Protein AF-A0A3D5RVU5-F1 (afdb_monomer_lite)

Structure (mmCIF, N/CA/C/O backbone):
data_AF-A0A3D5RVU5-F1
#
_entry.id   AF-A0A3D5RVU5-F1
#
loop_
_atom_site.group_PDB
_atom_site.id
_atom_site.type_symbol
_atom_site.label_atom_id
_atom_site.label_alt_id
_atom_site.label_comp_id
_atom_site.label_asym_id
_atom_site.label_entity_id
_atom_site.label_seq_id
_atom_site.pdbx_PDB_ins_code
_atom_site.Cartn_x
_atom_site.Cartn_y
_atom_site.Cartn_z
_atom_site.occupancy
_atom_site.B_iso_or_equiv
_atom_site.auth_seq_id
_atom_site.auth_comp_id
_atom_site.auth_asym_id
_atom_site.auth_atom_id
_atom_site.pdbx_PDB_model_num
ATOM 1 N N . HIS A 1 1 ? 9.394 -17.870 -2.258 1.00 64.81 1 HIS A N 1
ATOM 2 C CA . HIS A 1 1 ? 9.267 -16.399 -2.248 1.00 64.81 1 HIS A CA 1
ATOM 3 C C . HIS A 1 1 ? 9.528 -15.903 -0.825 1.00 64.81 1 HIS A C 1
ATOM 5 O O . HIS A 1 1 ? 8.974 -16.478 0.097 1.00 64.81 1 HIS A O 1
ATOM 11 N N . TYR A 1 2 ? 10.419 -14.922 -0.626 1.00 89.56 2 TYR A N 1
ATOM 12 C CA . TYR A 1 2 ? 10.936 -14.534 0.706 1.00 89.56 2 TYR A CA 1
ATOM 13 C C . TYR A 1 2 ? 9.880 -13.912 1.641 1.00 89.56 2 TYR A C 1
ATOM 15 O O . TYR A 1 2 ? 9.884 -14.164 2.841 1.00 89.56 2 TYR A O 1
ATOM 23 N N . ILE A 1 3 ? 8.949 -13.125 1.092 1.00 92.56 3 ILE A N 1
ATOM 24 C CA . ILE A 1 3 ? 7.873 -12.501 1.880 1.00 92.56 3 ILE A CA 1
ATOM 25 C C . ILE A 1 3 ? 6.902 -13.561 2.419 1.00 92.56 3 ILE A C 1
ATOM 27 O O . ILE A 1 3 ? 6.485 -13.482 3.569 1.00 92.56 3 ILE A O 1
ATOM 31 N N . ASP A 1 4 ? 6.603 -14.594 1.631 1.00 93.94 4 ASP A N 1
ATOM 32 C CA . ASP A 1 4 ? 5.652 -15.640 2.029 1.00 93.94 4 ASP A CA 1
ATOM 33 C C . ASP A 1 4 ? 6.180 -16.524 3.169 1.00 93.94 4 ASP A C 1
ATOM 35 O O . ASP A 1 4 ? 5.391 -17.109 3.907 1.00 93.94 4 ASP A O 1
ATOM 39 N N . SER A 1 5 ? 7.506 -16.587 3.353 1.00 96.31 5 SER A N 1
ATOM 40 C CA . SER A 1 5 ? 8.141 -17.290 4.475 1.00 96.31 5 SER A CA 1
ATOM 41 C C . SER A 1 5 ? 8.164 -16.499 5.788 1.00 96.31 5 SER A C 1
ATOM 43 O O . SER A 1 5 ? 8.649 -17.016 6.789 1.00 96.31 5 SER A O 1
ATOM 45 N N . ILE A 1 6 ? 7.667 -15.257 5.815 1.00 96.94 6 ILE A N 1
ATOM 46 C CA . ILE A 1 6 ? 7.555 -14.484 7.058 1.00 96.94 6 ILE A CA 1
ATOM 47 C C . ILE A 1 6 ? 6.464 -15.116 7.940 1.00 96.94 6 ILE A C 1
ATOM 49 O O . ILE A 1 6 ? 5.295 -15.208 7.548 1.00 96.94 6 ILE A O 1
ATOM 53 N N . GLU A 1 7 ? 6.857 -15.540 9.144 1.00 97.12 7 GLU A N 1
ATOM 54 C CA . GLU A 1 7 ? 5.970 -16.212 10.103 1.00 97.12 7 GLU A CA 1
ATOM 55 C C . GLU A 1 7 ? 4.890 -15.270 10.648 1.00 97.12 7 GLU A C 1
ATOM 57 O O . GLU A 1 7 ? 3.710 -15.616 10.670 1.00 97.12 7 GLU A O 1
ATOM 62 N N . ASN A 1 8 ? 5.282 -14.057 11.050 1.00 97.88 8 ASN A N 1
ATOM 63 C CA . ASN A 1 8 ? 4.350 -13.069 11.580 1.00 97.88 8 ASN A CA 1
ATOM 64 C C . ASN A 1 8 ? 3.461 -12.507 10.456 1.00 97.88 8 ASN A C 1
ATOM 66 O O . ASN A 1 8 ? 3.957 -11.900 9.503 1.00 97.88 8 ASN A O 1
ATOM 70 N N . ASN A 1 9 ? 2.145 -12.697 10.585 1.00 96.75 9 ASN A N 1
ATOM 71 C CA . ASN A 1 9 ? 1.197 -12.329 9.541 1.00 96.75 9 ASN A CA 1
ATOM 72 C C . ASN A 1 9 ? 1.095 -10.812 9.326 1.00 96.75 9 ASN A C 1
ATOM 74 O O . ASN A 1 9 ? 1.103 -10.378 8.181 1.00 96.75 9 ASN A O 1
ATOM 78 N N . ASP A 1 10 ? 1.111 -10.010 10.391 1.00 95.19 10 ASP A N 1
ATOM 79 C CA . ASP A 1 10 ? 1.035 -8.545 10.288 1.00 95.19 10 ASP A CA 1
ATOM 80 C C . ASP A 1 10 ? 2.255 -7.974 9.555 1.00 95.19 10 ASP A C 1
ATOM 82 O O . ASP A 1 10 ? 2.146 -7.105 8.687 1.00 95.19 10 ASP A O 1
ATOM 86 N N . ILE A 1 11 ? 3.444 -8.501 9.865 1.00 96.31 11 ILE A N 1
ATOM 87 C CA . ILE A 1 11 ? 4.684 -8.122 9.182 1.00 96.31 11 ILE A CA 1
ATOM 88 C C . ILE A 1 11 ? 4.606 -8.541 7.712 1.00 96.31 11 ILE A C 1
ATOM 90 O O . ILE A 1 11 ? 4.895 -7.739 6.824 1.00 96.31 11 ILE A O 1
ATOM 94 N N . LYS A 1 12 ? 4.192 -9.777 7.433 1.00 97.31 12 LYS A N 1
ATOM 95 C CA . LYS A 1 12 ? 4.043 -10.291 6.068 1.00 97.31 12 LYS A CA 1
ATOM 96 C C . LYS A 1 12 ? 3.086 -9.441 5.237 1.00 97.31 12 LYS A C 1
ATOM 98 O O . LYS A 1 12 ? 3.465 -9.010 4.149 1.00 97.31 12 LYS A O 1
ATOM 103 N N . GLU A 1 13 ? 1.900 -9.143 5.756 1.00 95.50 13 GLU A N 1
ATOM 104 C CA . GLU A 1 13 ? 0.901 -8.300 5.094 1.00 95.50 13 GLU A CA 1
ATOM 105 C C . GLU A 1 13 ? 1.434 -6.884 4.855 1.00 95.50 13 GLU A C 1
ATOM 107 O O . GLU A 1 13 ? 1.287 -6.341 3.758 1.00 95.50 13 GLU A O 1
ATOM 112 N N . PHE A 1 14 ? 2.155 -6.306 5.820 1.00 96.75 14 PHE A N 1
ATOM 113 C CA . PHE A 1 14 ? 2.813 -5.012 5.637 1.00 96.75 14 PHE A CA 1
ATOM 114 C C . PHE A 1 14 ? 3.795 -5.024 4.449 1.00 96.75 14 PHE A C 1
ATOM 116 O O . PHE A 1 14 ? 3.771 -4.120 3.602 1.00 96.75 14 PHE A O 1
ATOM 123 N N . PHE A 1 15 ? 4.627 -6.064 4.333 1.00 97.12 15 PHE A N 1
ATOM 124 C CA . PHE A 1 15 ? 5.537 -6.233 3.195 1.00 97.12 15 PHE A CA 1
ATOM 125 C C . PHE A 1 15 ? 4.788 -6.505 1.880 1.00 97.12 15 PHE A C 1
ATOM 127 O O . PHE A 1 15 ? 5.190 -5.979 0.839 1.00 97.12 15 PHE A O 1
ATOM 134 N N . GLN A 1 16 ? 3.687 -7.259 1.903 1.00 96.75 16 GLN A N 1
ATOM 135 C CA . GLN A 1 16 ? 2.842 -7.509 0.728 1.00 96.75 16 GLN A CA 1
ATOM 136 C C . GLN A 1 16 ? 2.176 -6.227 0.212 1.00 96.75 16 GLN A C 1
ATOM 138 O O . GLN A 1 16 ? 2.129 -6.005 -1.002 1.00 96.75 16 GLN A O 1
ATOM 143 N N . VAL A 1 17 ? 1.723 -5.338 1.101 1.00 95.75 17 VAL A N 1
ATOM 144 C CA . VAL A 1 17 ? 1.174 -4.022 0.731 1.00 95.75 17 VAL A CA 1
ATOM 145 C C . VAL A 1 17 ? 2.241 -3.160 0.058 1.00 95.75 17 VAL A C 1
ATOM 147 O O . VAL A 1 17 ? 1.991 -2.566 -0.995 1.00 95.75 17 VAL A O 1
ATOM 150 N N . ALA A 1 18 ? 3.447 -3.105 0.629 1.00 97.06 18 ALA A N 1
ATOM 151 C CA . ALA A 1 18 ? 4.559 -2.378 0.022 1.00 97.06 18 ALA A CA 1
ATOM 152 C C . ALA A 1 18 ? 4.935 -2.962 -1.350 1.00 97.06 18 ALA A C 1
ATOM 154 O O . ALA A 1 18 ? 5.122 -2.209 -2.308 1.00 97.06 18 ALA A O 1
ATOM 155 N N . LEU A 1 19 ? 4.971 -4.292 -1.476 1.00 96.44 19 LEU A N 1
ATOM 156 C CA . LEU A 1 19 ? 5.289 -4.972 -2.731 1.00 96.44 19 LEU A CA 1
ATOM 157 C C . LEU A 1 19 ? 4.230 -4.693 -3.800 1.00 96.44 19 LEU A C 1
ATOM 159 O O . LEU A 1 19 ? 4.578 -4.373 -4.935 1.00 96.44 19 LEU A O 1
ATOM 163 N N . SER A 1 20 ? 2.950 -4.755 -3.439 1.00 95.94 20 SER A N 1
ATOM 164 C CA . SER A 1 20 ? 1.833 -4.481 -4.351 1.00 95.94 20 SER A CA 1
ATOM 165 C C . SER A 1 20 ? 1.917 -3.069 -4.932 1.00 95.94 20 SER A C 1
ATOM 167 O O . SER A 1 20 ? 1.747 -2.871 -6.138 1.00 95.94 20 SER A O 1
ATOM 169 N N . GLN A 1 21 ? 2.268 -2.081 -4.104 1.00 95.19 21 GLN A N 1
ATOM 170 C CA . GLN A 1 21 ? 2.518 -0.725 -4.587 1.00 95.19 21 GLN A CA 1
ATOM 171 C C . GLN A 1 21 ? 3.755 -0.652 -5.493 1.00 95.19 21 GLN A C 1
ATOM 173 O O . GLN A 1 21 ? 3.699 -0.001 -6.536 1.00 95.19 21 GLN A O 1
ATOM 178 N N . THR A 1 22 ? 4.852 -1.328 -5.156 1.00 96.94 22 THR A N 1
ATOM 179 C CA . THR A 1 22 ? 6.040 -1.371 -6.022 1.00 96.94 22 THR A CA 1
ATOM 180 C C . THR A 1 22 ? 5.731 -1.979 -7.385 1.00 96.94 22 THR A C 1
ATOM 182 O O . THR A 1 22 ? 6.149 -1.418 -8.398 1.00 96.94 22 THR A O 1
ATOM 185 N N . ILE A 1 23 ? 4.957 -3.067 -7.438 1.00 95.50 23 ILE A N 1
ATOM 186 C CA . ILE A 1 23 ? 4.493 -3.672 -8.693 1.00 95.50 23 ILE A CA 1
ATOM 187 C C . ILE A 1 23 ? 3.685 -2.646 -9.491 1.00 95.50 23 ILE A C 1
ATOM 189 O O . ILE A 1 23 ? 3.979 -2.415 -10.663 1.00 95.50 23 ILE A O 1
ATOM 193 N N . ARG A 1 24 ? 2.729 -1.952 -8.859 1.00 93.06 24 ARG A N 1
ATOM 194 C CA . ARG A 1 24 ? 1.952 -0.882 -9.509 1.00 93.06 24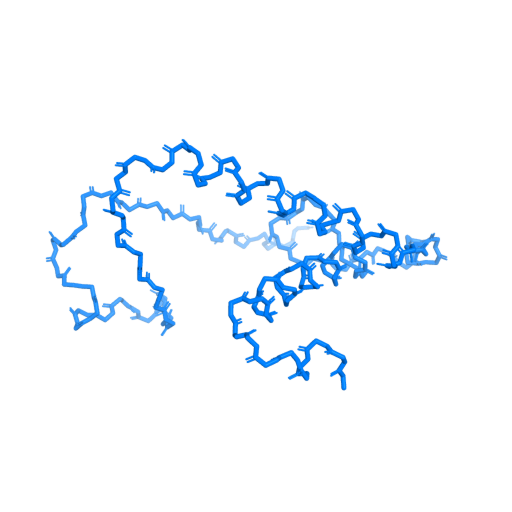 ARG A CA 1
ATOM 195 C C . ARG A 1 24 ? 2.849 0.220 -10.075 1.00 93.06 24 ARG A C 1
ATOM 197 O O . ARG A 1 24 ? 2.617 0.666 -11.201 1.00 93.06 24 ARG A O 1
ATOM 204 N N . GLU A 1 25 ? 3.854 0.660 -9.326 1.00 93.75 25 GLU A N 1
ATOM 205 C CA . GLU A 1 25 ? 4.771 1.736 -9.720 1.00 93.75 25 GLU A CA 1
ATOM 206 C C . GLU A 1 25 ? 5.778 1.332 -10.804 1.00 93.75 25 GLU A C 1
ATOM 208 O O . GLU A 1 25 ? 6.223 2.205 -11.560 1.00 93.75 25 GLU A O 1
ATOM 213 N N . CYS A 1 26 ? 6.125 0.045 -10.878 1.00 95.69 26 CYS A N 1
ATOM 214 C CA . CYS A 1 26 ? 7.070 -0.525 -11.841 1.00 95.69 26 CYS A CA 1
ATOM 215 C C . CYS A 1 26 ? 6.386 -1.213 -13.033 1.00 95.69 26 CYS A C 1
ATOM 217 O O . CYS A 1 26 ? 7.069 -1.679 -13.940 1.00 95.69 26 CYS A O 1
ATOM 219 N N . SER A 1 27 ? 5.055 -1.280 -13.048 1.00 94.69 27 SER A N 1
ATOM 220 C CA . SER A 1 27 ? 4.281 -1.809 -14.174 1.00 94.69 27 SER A CA 1
ATOM 221 C C . SER A 1 27 ? 4.269 -0.851 -15.371 1.00 94.69 27 SER A C 1
ATOM 223 O O . SER A 1 27 ? 4.410 0.364 -15.219 1.00 94.69 27 SER A O 1
ATOM 225 N N . TRP A 1 28 ? 4.014 -1.382 -16.568 1.00 94.62 28 TRP A N 1
ATOM 226 C CA . TRP A 1 28 ? 3.829 -0.612 -17.809 1.00 94.62 28 TRP A CA 1
ATOM 227 C C . TRP A 1 28 ? 2.472 0.083 -17.901 1.00 94.62 28 TRP A C 1
ATOM 229 O O . TRP A 1 28 ? 1.905 0.234 -18.979 1.00 94.62 28 TRP A O 1
ATOM 239 N N . THR A 1 29 ? 1.944 0.534 -16.771 1.00 92.81 29 THR A N 1
ATOM 240 C CA . THR A 1 29 ? 0.681 1.260 -16.721 1.00 92.81 29 THR A CA 1
ATOM 241 C C . THR A 1 29 ? 0.936 2.749 -16.555 1.00 92.81 29 THR A C 1
ATOM 243 O O . THR A 1 29 ? 1.869 3.183 -15.871 1.00 92.81 29 THR A O 1
ATOM 246 N N . ARG A 1 30 ? 0.094 3.572 -17.173 1.00 89.75 30 ARG A N 1
ATOM 247 C CA . ARG A 1 30 ? 0.114 5.020 -16.985 1.00 89.75 30 ARG A CA 1
ATOM 248 C C . ARG A 1 30 ? -0.062 5.342 -15.498 1.00 89.75 30 ARG A C 1
ATOM 250 O O . ARG A 1 30 ? -0.806 4.690 -14.756 1.00 89.75 30 ARG A O 1
ATOM 257 N N . LYS A 1 31 ? 0.706 6.329 -15.042 1.00 84.81 31 LYS A N 1
ATOM 258 C CA . LYS A 1 31 ? 0.677 6.814 -13.659 1.00 84.81 31 LYS A CA 1
ATOM 259 C C . LYS A 1 31 ? -0.313 7.972 -13.560 1.00 84.81 31 LYS A C 1
ATOM 261 O O . LYS A 1 31 ? -0.511 8.679 -14.541 1.00 84.81 31 LYS A O 1
ATOM 266 N N . ASN A 1 32 ? -0.875 8.178 -12.369 1.00 80.75 32 ASN A N 1
ATOM 267 C CA . ASN A 1 32 ? -1.805 9.273 -12.056 1.00 80.75 32 ASN A CA 1
ATOM 268 C C . ASN A 1 32 ? -3.130 9.249 -12.842 1.00 80.75 32 ASN A C 1
ATOM 270 O O . ASN A 1 32 ? -3.781 10.278 -12.987 1.00 80.75 32 ASN A O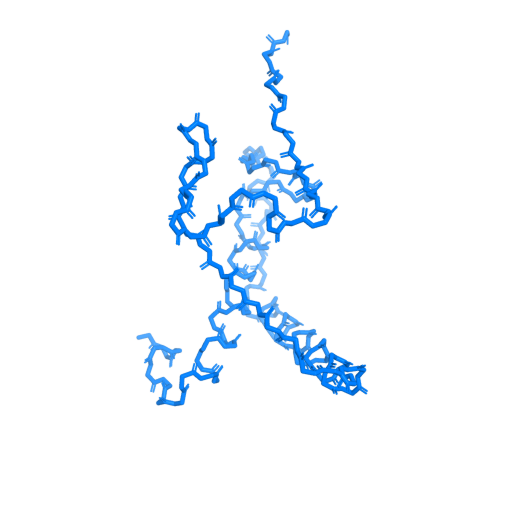 1
ATOM 274 N N . GLU A 1 33 ? -3.542 8.078 -13.327 1.00 79.44 33 GLU A N 1
ATOM 275 C CA . GLU A 1 33 ? -4.847 7.862 -13.950 1.00 79.44 33 GLU A CA 1
ATOM 276 C C . GLU A 1 33 ? -5.688 6.931 -13.069 1.00 79.44 33 GLU A C 1
ATOM 278 O O . GLU A 1 33 ? -5.154 6.030 -12.418 1.00 79.44 33 GLU A O 1
ATOM 283 N N . PHE A 1 34 ? -7.004 7.161 -13.043 1.00 76.38 34 PHE A N 1
ATOM 284 C CA . PHE A 1 34 ? -7.940 6.332 -12.280 1.00 76.38 34 PHE A CA 1
ATOM 285 C C . PHE A 1 34 ? -8.061 4.917 -12.869 1.00 76.38 34 PHE A C 1
ATOM 287 O O . PHE A 1 34 ? -8.040 3.935 -12.133 1.00 76.38 34 PHE A O 1
ATOM 294 N N . LYS A 1 35 ? -8.149 4.810 -14.203 1.00 80.31 35 LYS A N 1
ATOM 295 C CA . LYS A 1 35 ? -8.158 3.533 -14.932 1.00 80.31 35 LYS A CA 1
ATOM 296 C C . LYS A 1 35 ? -6.723 3.096 -15.248 1.00 80.31 35 LYS A C 1
ATOM 298 O O . LYS A 1 35 ? -5.865 3.924 -15.551 1.00 80.31 35 LYS A O 1
ATOM 303 N N . LEU A 1 36 ? -6.469 1.788 -15.195 1.00 85.38 36 LEU A N 1
ATOM 304 C CA . LEU A 1 36 ? -5.193 1.210 -15.611 1.00 85.38 36 LEU A CA 1
ATOM 305 C C . LEU A 1 36 ? -5.150 1.131 -17.138 1.00 85.38 36 LEU A C 1
ATOM 307 O O . LEU A 1 36 ? -5.762 0.251 -17.732 1.00 85.38 36 LEU A O 1
ATOM 311 N N . TYR A 1 37 ? -4.413 2.045 -17.759 1.00 89.38 37 TYR A N 1
ATOM 312 C CA . TYR A 1 37 ? -4.093 1.977 -19.182 1.00 89.38 37 TYR A CA 1
ATOM 313 C C . TYR A 1 37 ? -2.623 1.664 -19.384 1.00 89.38 37 TYR A C 1
ATOM 315 O O . TYR A 1 37 ? -1.773 2.141 -18.630 1.00 89.38 37 TYR A O 1
ATOM 323 N N . GLU A 1 38 ? -2.312 0.906 -20.427 1.00 91.19 38 GLU A N 1
ATOM 324 C CA . GLU A 1 38 ? -0.931 0.646 -20.807 1.00 91.19 38 GLU A CA 1
ATOM 325 C C . GLU A 1 38 ? -0.223 1.929 -21.276 1.00 91.19 38 GLU A C 1
ATOM 327 O O . GLU A 1 38 ? -0.812 2.873 -21.829 1.00 91.19 38 GLU A O 1
ATOM 332 N N . MET A 1 39 ? 1.079 1.991 -21.012 1.00 93.62 39 MET A N 1
ATOM 333 C CA . MET A 1 39 ? 1.967 2.996 -21.585 1.00 93.62 39 MET A CA 1
ATOM 334 C C . MET A 1 39 ? 2.090 2.795 -23.101 1.00 93.62 39 MET A C 1
ATOM 336 O O . MET A 1 39 ? 1.911 1.694 -23.609 1.00 93.62 39 MET A O 1
ATOM 340 N N . SER A 1 40 ? 2.436 3.857 -23.837 1.00 94.06 40 SER A N 1
ATOM 341 C CA . SER A 1 40 ? 2.717 3.711 -25.269 1.00 94.06 40 SER A CA 1
ATOM 342 C C . SER A 1 40 ? 3.976 2.857 -25.509 1.00 94.06 40 SER A C 1
ATOM 344 O O . SER A 1 40 ? 4.864 2.834 -24.644 1.00 94.06 40 SER A O 1
ATOM 346 N N . PRO A 1 41 ? 4.117 2.202 -26.677 1.00 95.44 41 PRO A N 1
ATOM 347 C CA . PRO A 1 41 ? 5.300 1.400 -27.000 1.00 95.44 41 PRO A CA 1
ATOM 348 C C . PRO A 1 41 ? 6.621 2.172 -26.862 1.00 95.44 41 PRO A C 1
ATOM 350 O O . PRO A 1 41 ? 7.630 1.627 -26.415 1.00 95.44 41 PRO A O 1
ATOM 353 N N . GLU A 1 42 ? 6.626 3.462 -27.197 1.00 95.31 42 GLU A N 1
ATOM 354 C CA . GLU A 1 42 ? 7.789 4.349 -27.079 1.00 95.31 42 GLU A CA 1
ATOM 355 C C . GLU A 1 42 ? 8.173 4.558 -25.613 1.00 95.31 42 GLU A C 1
ATOM 357 O O . GLU A 1 42 ? 9.353 4.530 -25.264 1.00 95.31 42 GLU A O 1
ATOM 362 N N . ARG A 1 43 ? 7.172 4.726 -24.741 1.00 93.56 43 ARG A N 1
ATOM 363 C CA . ARG A 1 43 ? 7.361 4.893 -23.296 1.00 93.56 43 ARG A CA 1
ATOM 364 C C . ARG A 1 43 ? 7.855 3.605 -22.649 1.00 93.56 43 ARG A C 1
ATOM 366 O O . ARG A 1 43 ? 8.762 3.674 -21.827 1.00 93.56 43 ARG A O 1
ATOM 373 N N . ILE A 1 44 ? 7.329 2.448 -23.053 1.00 94.06 44 ILE A N 1
ATOM 374 C CA . ILE A 1 44 ? 7.774 1.137 -22.549 1.00 94.06 44 ILE A CA 1
ATOM 375 C C . ILE A 1 44 ? 9.270 0.927 -22.818 1.00 94.06 44 ILE A C 1
ATOM 377 O O . ILE A 1 44 ? 9.998 0.517 -21.918 1.00 94.06 44 ILE A O 1
ATOM 381 N N . LYS A 1 45 ? 9.765 1.281 -24.014 1.00 94.81 45 LYS A N 1
ATOM 382 C CA . LYS A 1 45 ? 11.187 1.116 -24.387 1.00 94.81 45 LYS A CA 1
ATOM 383 C C . LYS A 1 45 ? 12.159 1.848 -23.455 1.00 94.81 45 LYS A C 1
ATOM 385 O O . LYS A 1 45 ? 13.272 1.367 -23.230 1.00 94.81 45 LYS A O 1
ATOM 390 N N . ILE A 1 46 ? 11.755 3.004 -22.930 1.00 95.81 46 ILE A N 1
ATOM 391 C CA . ILE A 1 46 ? 12.586 3.834 -22.043 1.00 95.81 46 ILE A CA 1
ATOM 392 C C . ILE A 1 46 ? 12.275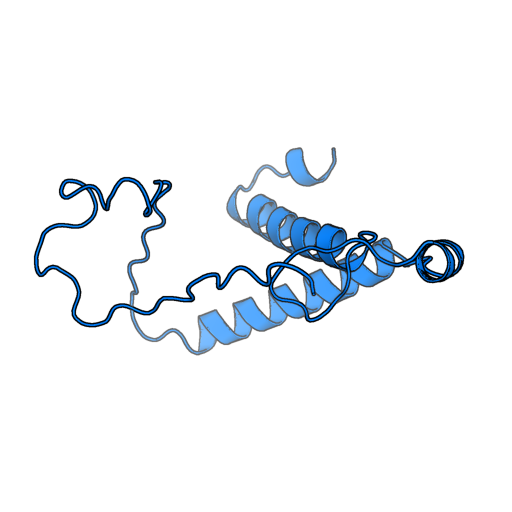 3.625 -20.556 1.00 95.81 46 ILE A C 1
ATOM 394 O O . ILE A 1 46 ? 13.031 4.078 -19.698 1.00 95.81 46 ILE A O 1
ATOM 398 N N . PHE A 1 47 ? 11.180 2.941 -20.227 1.00 95.50 47 PHE A N 1
ATOM 399 C CA . PHE A 1 47 ? 10.745 2.735 -18.854 1.00 95.50 47 PHE A CA 1
ATOM 400 C C . PHE A 1 47 ? 11.463 1.536 -18.223 1.00 95.50 47 PHE A C 1
ATOM 402 O O . PHE A 1 47 ? 11.049 0.386 -18.354 1.00 95.50 47 PHE A O 1
ATOM 409 N N . LYS A 1 48 ? 12.561 1.826 -17.521 1.00 94.56 48 LYS A N 1
ATOM 410 C CA . LYS A 1 48 ? 13.394 0.843 -16.815 1.00 94.56 48 LYS A CA 1
ATOM 411 C C . LYS A 1 48 ? 13.475 1.204 -15.328 1.00 94.56 48 LYS A C 1
ATOM 413 O O . LYS A 1 48 ? 14.454 1.823 -14.912 1.00 94.56 48 LYS A O 1
ATOM 418 N N . PRO A 1 49 ? 12.423 0.927 -14.539 1.00 95.31 49 PRO A N 1
ATOM 419 C CA . PRO A 1 49 ? 12.430 1.249 -13.121 1.00 95.31 49 PRO A CA 1
ATOM 420 C C . PRO A 1 49 ? 13.424 0.353 -12.376 1.00 95.31 49 PRO A C 1
ATOM 422 O O . PRO A 1 49 ? 13.483 -0.851 -12.610 1.00 95.31 49 PRO A O 1
ATOM 425 N N . ASP A 1 50 ? 14.157 0.935 -11.432 1.00 97.12 50 ASP A N 1
ATOM 426 C CA . ASP A 1 50 ? 14.863 0.164 -10.412 1.00 97.12 50 ASP A CA 1
ATOM 427 C C . ASP A 1 50 ? 13.848 -0.280 -9.353 1.00 97.12 50 ASP A C 1
ATOM 429 O O . ASP A 1 50 ? 13.496 0.471 -8.438 1.00 97.12 50 ASP A O 1
ATOM 433 N N . SER A 1 51 ? 13.333 -1.498 -9.514 1.00 96.06 51 SER A N 1
ATOM 434 C CA . SER A 1 51 ? 12.292 -2.043 -8.646 1.00 96.06 51 SER A CA 1
ATOM 435 C C . SER A 1 51 ? 12.739 -2.185 -7.194 1.00 96.06 51 SER A C 1
ATOM 437 O O . SER A 1 51 ? 11.908 -2.043 -6.298 1.00 96.06 51 SER A O 1
ATOM 439 N N . PHE A 1 52 ? 14.028 -2.435 -6.945 1.00 96.31 52 PHE A N 1
ATOM 440 C CA . PHE A 1 52 ? 14.547 -2.595 -5.590 1.00 96.31 52 PHE A CA 1
ATOM 441 C C . PHE A 1 52 ? 14.596 -1.245 -4.873 1.00 96.31 52 PHE A C 1
ATOM 443 O O . PHE A 1 52 ? 13.994 -1.092 -3.810 1.00 96.31 52 PHE A O 1
ATOM 450 N N . SER A 1 53 ? 15.169 -0.225 -5.517 1.00 97.81 53 SER A N 1
ATOM 451 C CA . SER A 1 53 ? 15.154 1.146 -4.992 1.00 97.81 53 SER A CA 1
ATOM 452 C C . SER A 1 53 ? 13.732 1.680 -4.787 1.00 97.81 53 SER A C 1
ATOM 454 O O . SER A 1 53 ? 13.469 2.425 -3.840 1.00 97.81 53 SER A O 1
ATOM 456 N N . VAL A 1 54 ? 12.789 1.335 -5.672 1.00 97.94 54 VAL A N 1
ATOM 457 C CA . VAL A 1 54 ? 11.369 1.693 -5.504 1.00 97.94 54 VAL A CA 1
ATOM 458 C C . VAL A 1 54 ? 10.771 0.979 -4.293 1.00 97.94 54 VAL A C 1
ATOM 460 O O . VAL A 1 54 ? 10.065 1.610 -3.510 1.00 97.94 54 VAL A O 1
ATOM 463 N N . PHE A 1 55 ? 11.068 -0.304 -4.095 1.00 97.62 55 PHE A N 1
ATOM 464 C CA . PHE A 1 55 ? 10.601 -1.066 -2.937 1.00 97.62 55 PHE A CA 1
ATOM 465 C C . PHE A 1 55 ? 11.103 -0.501 -1.608 1.00 97.62 55 PHE A C 1
ATOM 467 O O . PHE A 1 55 ? 10.287 -0.259 -0.720 1.00 97.62 55 PHE A O 1
ATOM 474 N N . GLU A 1 56 ? 12.396 -0.200 -1.484 1.00 97.88 56 GLU A N 1
ATOM 475 C CA . GLU A 1 56 ? 12.960 0.406 -0.269 1.00 97.88 56 GLU A CA 1
ATOM 476 C C . GLU A 1 56 ? 12.300 1.750 0.063 1.00 97.88 56 GLU A C 1
ATOM 478 O O . GLU A 1 56 ? 11.886 1.997 1.201 1.00 97.88 56 GLU A O 1
ATOM 483 N N . LYS A 1 57 ? 12.129 2.612 -0.948 1.00 98.00 57 LYS A N 1
ATOM 484 C CA . LYS A 1 57 ? 11.448 3.906 -0.788 1.00 98.00 57 LYS A CA 1
ATOM 485 C C . LYS A 1 57 ? 9.994 3.726 -0.363 1.00 98.00 57 LYS A C 1
ATOM 487 O O . LYS A 1 57 ? 9.517 4.459 0.506 1.00 98.00 57 LYS A O 1
ATOM 492 N N . THR A 1 58 ? 9.288 2.775 -0.967 1.00 97.50 58 THR A N 1
ATOM 493 C CA . THR A 1 58 ? 7.898 2.462 -0.624 1.00 97.50 58 THR A CA 1
ATOM 494 C C . THR A 1 58 ? 7.800 1.950 0.807 1.00 97.50 58 THR A C 1
ATOM 496 O O . THR A 1 58 ? 7.003 2.489 1.571 1.00 97.50 58 THR A O 1
ATOM 499 N N . LEU A 1 59 ? 8.648 1.005 1.217 1.00 97.50 59 LEU A N 1
ATOM 500 C CA . LEU A 1 59 ? 8.704 0.495 2.590 1.00 97.50 59 LEU A CA 1
ATOM 501 C C . LEU A 1 59 ? 8.928 1.611 3.611 1.00 97.50 59 LEU A C 1
ATOM 503 O O . LEU A 1 59 ? 8.175 1.713 4.581 1.00 97.50 59 LEU A O 1
ATOM 507 N N . GLY A 1 60 ? 9.909 2.488 3.374 1.00 97.88 60 GLY A N 1
ATOM 508 C CA . GLY A 1 60 ? 10.175 3.633 4.247 1.00 97.88 60 GLY A CA 1
ATOM 509 C C . GLY A 1 60 ? 8.957 4.549 4.391 1.00 97.88 60 GLY A C 1
ATOM 510 O O . GLY A 1 60 ? 8.564 4.900 5.504 1.00 97.88 60 GLY A O 1
ATOM 511 N N . LYS A 1 61 ? 8.289 4.875 3.276 1.00 97.69 61 LYS A N 1
ATOM 512 C CA . LYS A 1 61 ? 7.055 5.678 3.289 1.00 97.69 61 LYS A CA 1
ATOM 513 C C . LYS A 1 61 ? 5.912 4.986 4.034 1.00 97.69 61 LYS A C 1
ATOM 515 O O . LYS A 1 61 ? 5.228 5.644 4.813 1.00 97.69 61 LYS A O 1
ATOM 520 N N . LYS A 1 62 ? 5.698 3.683 3.818 1.00 97.31 62 LYS A N 1
ATOM 521 C CA . LYS A 1 62 ? 4.649 2.908 4.506 1.00 97.31 62 LYS A CA 1
ATOM 522 C C . LYS A 1 62 ? 4.892 2.830 6.002 1.00 97.31 62 LYS A C 1
ATOM 524 O O . LYS A 1 62 ? 3.952 3.006 6.768 1.00 97.31 62 LYS A O 1
ATOM 529 N N . ARG A 1 63 ? 6.146 2.645 6.416 1.00 97.38 63 ARG A N 1
ATOM 530 C CA . ARG A 1 63 ? 6.523 2.619 7.830 1.00 97.38 63 ARG A CA 1
ATOM 531 C C . ARG A 1 63 ? 6.233 3.959 8.494 1.00 97.38 63 ARG A C 1
ATOM 533 O O . ARG A 1 63 ? 5.584 3.981 9.532 1.00 97.38 63 ARG A O 1
ATOM 540 N N . ASN A 1 64 ? 6.663 5.061 7.881 1.00 97.62 64 ASN A N 1
ATOM 541 C CA . ASN A 1 64 ? 6.411 6.398 8.418 1.00 97.62 64 ASN A CA 1
ATOM 542 C C . ASN A 1 64 ? 4.908 6.697 8.488 1.00 97.62 64 ASN A C 1
ATOM 544 O O . ASN A 1 64 ? 4.431 7.162 9.514 1.00 97.62 64 ASN A O 1
ATOM 548 N N . GLY A 1 65 ? 4.149 6.350 7.443 1.00 95.81 65 GLY A N 1
ATOM 549 C CA . GLY A 1 65 ? 2.693 6.501 7.439 1.00 95.81 65 GLY A CA 1
ATOM 550 C C . GLY A 1 65 ? 1.998 5.686 8.532 1.00 95.81 65 GLY A C 1
ATOM 551 O O . GLY A 1 65 ? 1.071 6.188 9.161 1.00 95.81 65 GLY A O 1
ATOM 552 N N . LEU A 1 66 ? 2.465 4.462 8.800 1.00 94.44 66 LEU A N 1
ATOM 553 C CA . LEU A 1 66 ? 1.947 3.633 9.889 1.00 94.44 66 LEU A CA 1
ATOM 554 C C . LEU A 1 66 ? 2.263 4.243 11.261 1.00 94.44 66 LEU A C 1
ATOM 556 O O . LEU A 1 66 ? 1.375 4.333 12.099 1.00 94.44 66 LEU A O 1
ATOM 560 N N . VAL A 1 67 ? 3.495 4.708 11.484 1.00 95.31 67 VAL A N 1
ATOM 561 C CA . VAL A 1 67 ? 3.878 5.395 12.732 1.00 95.31 67 VAL A CA 1
ATOM 562 C C . VAL A 1 67 ? 3.031 6.652 12.943 1.00 95.31 67 VAL A C 1
ATOM 564 O O . VAL A 1 67 ? 2.475 6.849 14.023 1.00 95.31 67 VAL A O 1
ATOM 567 N N . ASP A 1 68 ? 2.871 7.475 11.908 1.00 95.69 68 ASP A N 1
ATOM 568 C CA . ASP A 1 68 ? 2.043 8.681 11.960 1.00 95.69 68 ASP A CA 1
ATOM 569 C C . ASP A 1 68 ? 0.575 8.360 12.256 1.00 95.69 68 ASP A C 1
ATOM 571 O O . ASP A 1 68 ? -0.069 9.080 13.022 1.00 95.69 68 ASP A O 1
ATOM 575 N N . PHE A 1 69 ? 0.045 7.289 11.662 1.00 92.12 69 PHE A N 1
ATOM 576 C CA . PHE A 1 69 ? -1.307 6.806 11.925 1.00 92.12 69 PHE A CA 1
ATOM 577 C C . PHE A 1 69 ? -1.463 6.376 13.385 1.00 92.12 69 PHE A C 1
ATOM 579 O O . PHE A 1 69 ? -2.359 6.872 14.064 1.00 92.12 69 PHE A O 1
ATOM 586 N N . MET A 1 70 ? -0.557 5.539 13.894 1.00 90.94 70 MET A N 1
ATOM 587 C CA . MET A 1 70 ? -0.587 5.059 15.280 1.00 90.94 70 MET A CA 1
ATOM 588 C C . MET A 1 70 ? -0.497 6.208 16.291 1.00 90.94 70 MET A C 1
ATOM 590 O O . MET A 1 70 ? -1.207 6.205 17.290 1.00 90.94 70 MET A O 1
ATOM 594 N N . ASN A 1 71 ? 0.309 7.235 16.008 1.00 92.94 71 ASN A N 1
ATOM 595 C CA . ASN A 1 71 ? 0.440 8.410 16.876 1.00 92.94 71 ASN A CA 1
ATOM 596 C C . ASN A 1 71 ? -0.810 9.308 16.885 1.00 92.94 71 ASN A C 1
ATOM 598 O O . ASN A 1 71 ? -1.059 10.019 17.860 1.00 92.94 71 ASN A O 1
ATOM 602 N N . LYS A 1 72 ? -1.577 9.334 15.789 1.00 91.88 72 LYS A N 1
ATOM 603 C CA . LYS A 1 72 ? -2.769 10.188 15.635 1.00 91.88 72 LYS A CA 1
ATOM 604 C C . LYS A 1 72 ? -4.072 9.464 15.964 1.00 91.88 72 LYS A C 1
ATOM 606 O O . LYS A 1 72 ? -5.062 10.131 16.265 1.00 91.88 72 LYS A O 1
ATOM 611 N N . SER A 1 73 ? -4.091 8.137 15.890 1.00 88.50 73 SER A N 1
ATOM 612 C CA . SER A 1 73 ? -5.272 7.318 16.144 1.00 88.50 73 SER A CA 1
ATOM 613 C C . SER A 1 73 ? -5.599 7.312 17.637 1.00 88.50 73 SER A C 1
ATOM 615 O O . SER A 1 73 ? -5.026 6.556 18.414 1.00 88.50 73 SER A O 1
ATOM 617 N N . LYS A 1 74 ? -6.513 8.196 18.050 1.00 81.06 74 LYS A N 1
ATOM 618 C CA . LYS A 1 74 ? -6.960 8.340 19.449 1.00 81.06 74 LYS A CA 1
ATOM 619 C C . LYS A 1 74 ? -8.162 7.470 19.805 1.00 81.06 74 LYS A C 1
ATOM 621 O O . LYS A 1 74 ? -8.494 7.353 20.980 1.00 81.06 74 LYS A O 1
ATOM 626 N N . TYR A 1 75 ? -8.829 6.918 18.798 1.00 83.38 75 TYR A N 1
ATOM 627 C CA . TYR A 1 75 ? -10.081 6.194 18.953 1.00 83.38 75 TYR A CA 1
ATOM 628 C C . TYR A 1 75 ? -9.939 4.789 18.397 1.00 83.38 75 TYR A C 1
ATOM 630 O O . TYR A 1 75 ? -9.232 4.563 17.415 1.00 83.38 75 TYR A O 1
ATOM 638 N N . GLU A 1 76 ? -10.641 3.859 19.025 1.00 82.94 76 GLU A N 1
ATOM 639 C CA . GLU A 1 76 ? -10.794 2.515 18.502 1.00 82.94 76 GLU A CA 1
ATOM 640 C C . GLU A 1 76 ? -11.782 2.576 17.332 1.00 82.94 76 GLU A C 1
ATOM 642 O O . GLU A 1 76 ? -12.954 2.915 17.499 1.00 82.94 76 GLU A O 1
ATOM 647 N N . VAL A 1 77 ? -11.284 2.336 16.120 1.00 85.56 77 VAL A N 1
ATOM 648 C CA . VAL A 1 77 ? -12.081 2.394 14.891 1.00 85.56 77 VAL A CA 1
ATOM 649 C C . VAL A 1 77 ? -12.281 0.974 14.381 1.00 85.56 77 VAL A C 1
ATOM 651 O O . VAL A 1 77 ? -11.314 0.255 14.136 1.00 85.56 77 VAL A O 1
ATOM 654 N N . SER A 1 78 ? -13.537 0.572 14.180 1.00 89.31 78 SER A N 1
ATOM 655 C CA . SER A 1 78 ? -13.859 -0.676 13.487 1.00 89.31 78 SER A CA 1
ATOM 656 C C . SER A 1 78 ? -13.899 -0.424 11.983 1.00 89.31 78 SER A 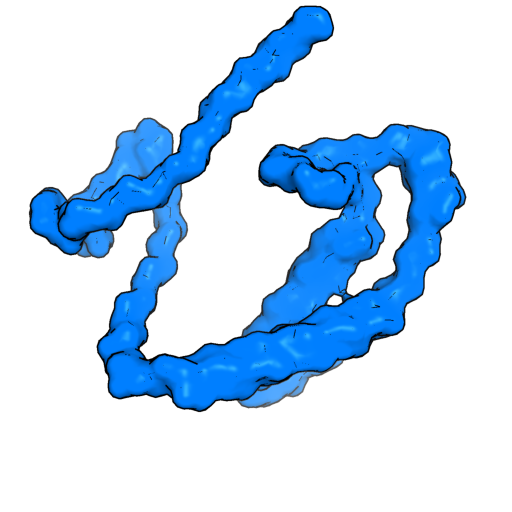C 1
ATOM 658 O O . SER A 1 78 ? -14.632 0.445 11.513 1.00 89.31 78 SER A O 1
ATOM 660 N N . SER A 1 79 ? -13.121 -1.194 11.225 1.00 90.38 79 SER A N 1
ATOM 661 C CA . SER A 1 79 ? -13.191 -1.213 9.765 1.00 90.38 79 SER A CA 1
ATOM 662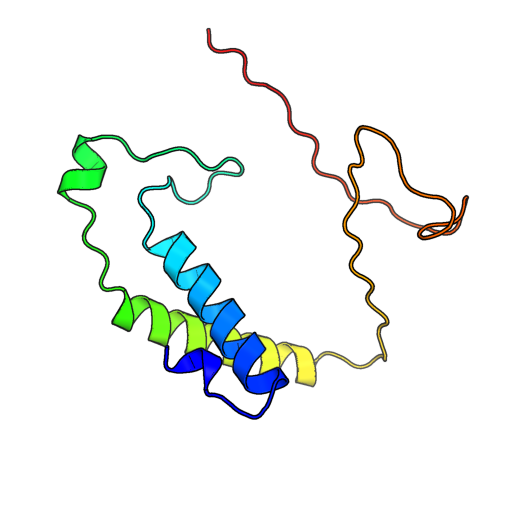 C C . SER A 1 79 ? -13.586 -2.607 9.291 1.00 90.38 79 SER A C 1
ATOM 664 O O . SER A 1 79 ? -13.177 -3.614 9.870 1.00 90.38 79 SER A O 1
ATOM 666 N N . LYS A 1 80 ? -14.431 -2.670 8.259 1.00 92.75 80 LYS A N 1
ATOM 667 C CA . LYS A 1 80 ? -14.875 -3.918 7.634 1.00 92.75 80 LYS A CA 1
ATOM 668 C C . LYS A 1 80 ? -14.714 -3.781 6.129 1.00 92.75 80 LYS A C 1
ATOM 670 O O . LYS A 1 80 ? -15.167 -2.796 5.551 1.00 92.75 80 LYS A O 1
ATOM 675 N N . ILE A 1 81 ? -14.060 -4.760 5.518 1.00 91.88 81 ILE A N 1
ATOM 676 C CA . ILE A 1 81 ? -13.894 -4.856 4.069 1.00 91.88 81 ILE A CA 1
ATOM 677 C C . ILE A 1 81 ? -14.800 -5.985 3.595 1.00 91.88 81 ILE A C 1
ATOM 679 O O . ILE A 1 81 ? -14.802 -7.069 4.177 1.00 91.88 81 ILE A O 1
ATOM 683 N N . TYR A 1 82 ? -15.579 -5.719 2.554 1.00 93.44 82 TYR A N 1
ATOM 684 C CA . TYR A 1 82 ? -16.489 -6.687 1.964 1.00 93.44 82 TYR A CA 1
ATOM 685 C C . TYR A 1 82 ? -16.203 -6.819 0.472 1.00 93.44 82 TYR A C 1
ATOM 687 O O . TYR A 1 82 ? -15.968 -5.819 -0.202 1.00 93.44 82 TYR A O 1
ATOM 695 N N . ASP A 1 83 ? -16.255 -8.051 -0.024 1.00 93.19 83 ASP A N 1
ATOM 696 C CA . ASP A 1 83 ? -16.119 -8.374 -1.441 1.00 93.19 83 ASP A CA 1
ATOM 697 C C . ASP A 1 83 ? -17.504 -8.718 -2.011 1.00 93.19 83 ASP A C 1
ATOM 699 O O . ASP A 1 83 ? -18.085 -9.756 -1.680 1.00 93.19 83 ASP A O 1
ATOM 703 N N . PHE A 1 84 ? -18.086 -7.793 -2.776 1.00 93.00 84 PHE A N 1
ATOM 704 C CA . PHE A 1 84 ? -19.341 -7.987 -3.505 1.00 93.00 84 PHE A CA 1
ATOM 705 C C . PHE A 1 84 ? -19.445 -7.036 -4.704 1.00 93.00 84 PHE A C 1
ATOM 707 O O . PHE A 1 84 ? -18.887 -5.938 -4.701 1.00 93.00 84 PHE A O 1
ATOM 714 N N . ASP A 1 85 ? -20.214 -7.444 -5.715 1.00 90.50 85 ASP A N 1
ATOM 715 C CA . ASP A 1 85 ? -20.499 -6.629 -6.895 1.00 90.50 85 ASP A CA 1
ATOM 716 C C . ASP A 1 85 ? -21.648 -5.647 -6.621 1.00 90.50 85 ASP A C 1
ATOM 718 O O . ASP A 1 85 ? -22.822 -6.019 -6.539 1.00 90.50 85 ASP A O 1
ATOM 722 N N . THR A 1 86 ? -21.305 -4.365 -6.497 1.00 89.00 86 THR A N 1
ATOM 723 C CA . THR A 1 86 ? -22.265 -3.282 -6.251 1.00 89.00 86 THR A CA 1
ATOM 724 C C . THR A 1 86 ? -23.228 -3.044 -7.414 1.00 89.00 86 THR A C 1
ATOM 726 O O . THR A 1 86 ? -24.290 -2.469 -7.181 1.00 89.00 86 THR A O 1
ATOM 729 N N . SER A 1 87 ? -22.904 -3.483 -8.637 1.00 87.94 87 SER A N 1
ATOM 730 C CA . SER A 1 87 ? -23.798 -3.369 -9.799 1.00 87.94 87 SER A CA 1
ATOM 731 C C . SER A 1 87 ? -24.975 -4.344 -9.733 1.00 87.94 87 SER A C 1
ATOM 733 O O . SER A 1 87 ? -26.056 -4.039 -10.233 1.00 87.94 87 SER A O 1
ATOM 735 N N . VAL A 1 88 ? -24.786 -5.485 -9.062 1.00 92.25 88 VAL A N 1
ATOM 736 C CA . VAL A 1 88 ? -25.850 -6.453 -8.760 1.00 92.25 88 VAL A CA 1
ATOM 737 C C . VAL A 1 88 ? -26.656 -5.993 -7.543 1.00 92.25 88 VAL A C 1
ATOM 739 O O . VAL A 1 88 ? -27.881 -6.114 -7.522 1.00 92.25 88 VAL A O 1
ATOM 742 N N . GLY A 1 89 ? -25.978 -5.446 -6.534 1.00 90.19 89 GLY A N 1
ATOM 743 C CA . GLY A 1 89 ? -26.595 -4.844 -5.355 1.00 90.19 89 GLY A CA 1
ATOM 744 C C . GLY A 1 89 ? -25.770 -5.0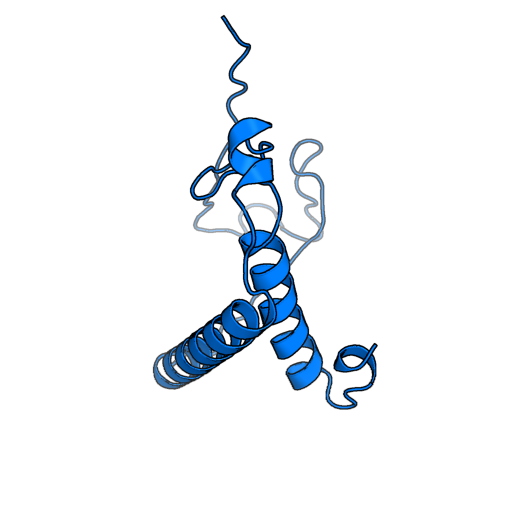37 -4.085 1.00 90.19 89 GLY A C 1
ATOM 745 O O . GLY A 1 89 ? -24.844 -5.842 -4.031 1.00 90.19 89 GLY A O 1
ATOM 746 N N . ILE A 1 90 ? -26.123 -4.299 -3.031 1.00 93.12 90 ILE A N 1
ATOM 747 C CA . ILE A 1 90 ? -25.439 -4.372 -1.733 1.00 93.12 90 ILE A CA 1
ATOM 748 C C . ILE A 1 90 ? -26.150 -5.405 -0.838 1.00 93.12 90 ILE A C 1
ATOM 750 O O . ILE A 1 90 ? -27.338 -5.241 -0.548 1.00 93.12 90 ILE A O 1
ATOM 754 N N . PRO A 1 91 ? -25.472 -6.473 -0.370 1.00 94.81 91 PRO A N 1
ATOM 755 C CA . PRO A 1 91 ? -26.115 -7.492 0.455 1.00 94.81 91 PRO A CA 1
ATOM 756 C C . PRO A 1 91 ? -26.532 -6.955 1.834 1.00 94.81 91 PRO A C 1
ATOM 758 O O . PRO A 1 91 ? -25.679 -6.697 2.685 1.00 94.81 91 PRO A O 1
ATOM 761 N N . LYS A 1 92 ? -27.843 -6.916 2.109 1.00 93.56 92 LYS A N 1
ATOM 762 C CA . LYS A 1 92 ? -28.408 -6.428 3.388 1.00 93.56 92 LYS A CA 1
ATOM 763 C C . LYS A 1 92 ? -27.896 -7.156 4.632 1.00 93.56 92 LYS A C 1
ATOM 765 O O . LYS A 1 92 ? -27.831 -6.590 5.715 1.00 93.56 92 LYS A O 1
ATOM 770 N N . ARG A 1 93 ? -27.494 -8.422 4.473 1.00 94.12 93 ARG A N 1
ATOM 771 C CA . ARG A 1 93 ? -26.877 -9.214 5.551 1.00 94.12 93 ARG A CA 1
ATOM 772 C C . ARG A 1 93 ? -25.513 -8.668 5.998 1.00 94.12 93 ARG A C 1
ATOM 774 O O . ARG A 1 93 ? -25.096 -8.948 7.114 1.00 94.12 93 ARG A O 1
ATOM 781 N N . LEU A 1 94 ? -24.798 -7.973 5.108 1.00 93.25 94 LEU A N 1
ATOM 782 C CA . LEU A 1 94 ? -23.475 -7.391 5.364 1.00 93.25 94 LEU A CA 1
ATOM 783 C C . LEU A 1 94 ? -23.583 -5.901 5.695 1.00 93.25 94 LEU A C 1
ATOM 785 O O . LEU A 1 94 ? -22.887 -5.412 6.585 1.00 93.25 94 LEU A O 1
ATOM 789 N N . VAL A 1 95 ? -24.460 -5.199 4.975 1.00 93.69 95 VAL A N 1
ATOM 790 C CA . VAL A 1 95 ? -24.739 -3.771 5.139 1.00 93.69 95 VAL A CA 1
ATOM 791 C C . VAL A 1 95 ? -26.256 -3.594 5.233 1.00 93.69 95 VAL A C 1
ATOM 793 O O . VAL A 1 95 ? -26.915 -3.566 4.193 1.00 93.69 95 VAL A O 1
ATOM 796 N N . PRO A 1 96 ? -26.825 -3.558 6.451 1.00 94.12 96 PRO A N 1
ATOM 797 C CA . PRO A 1 96 ? -28.261 -3.382 6.646 1.00 94.12 96 PRO A CA 1
ATOM 798 C C . PRO A 1 96 ? -28.776 -2.050 6.093 1.00 94.12 96 PRO A C 1
ATOM 800 O O . PRO A 1 96 ? -28.024 -1.087 5.937 1.00 94.12 96 PRO A O 1
ATOM 803 N N . ASP A 1 97 ? -30.080 -1.989 5.825 1.00 93.50 97 ASP A N 1
ATOM 804 C CA . ASP A 1 97 ? -30.724 -0.736 5.430 1.00 93.50 97 ASP A CA 1
ATOM 805 C C . ASP A 1 97 ? -30.546 0.319 6.535 1.00 93.50 97 ASP A C 1
ATOM 807 O O . ASP A 1 97 ? -30.539 -0.013 7.721 1.00 93.50 97 ASP A O 1
ATOM 811 N N . GLU A 1 98 ? -30.378 1.584 6.134 1.00 93.50 98 GLU A N 1
ATOM 812 C CA . GLU A 1 98 ? -30.225 2.734 7.044 1.00 93.50 98 GLU A CA 1
ATOM 813 C C . GLU A 1 98 ? -29.056 2.612 8.046 1.00 93.50 98 GLU A C 1
ATOM 815 O O . GLU A 1 98 ? -29.003 3.328 9.040 1.00 93.50 98 GLU A O 1
ATOM 820 N N . SER A 1 99 ? -28.074 1.737 7.784 1.00 94.56 99 SER A N 1
ATOM 821 C CA . SER A 1 99 ? -26.933 1.521 8.686 1.00 94.56 99 SER A CA 1
ATOM 822 C C . SER A 1 99 ? -25.729 2.434 8.420 1.00 94.56 99 SER A C 1
ATOM 824 O O . SER A 1 99 ? -24.667 2.208 9.001 1.00 94.56 99 SER A O 1
ATOM 826 N N . MET A 1 100 ? -25.831 3.368 7.471 1.00 92.88 100 MET A N 1
ATOM 827 C CA . MET A 1 100 ? -24.726 4.216 7.013 1.00 92.88 100 MET A CA 1
ATOM 828 C C . MET A 1 100 ? -25.167 5.678 6.985 1.00 92.88 100 MET A C 1
ATOM 830 O O . MET A 1 100 ? -26.114 6.015 6.280 1.00 92.88 100 MET A O 1
ATOM 834 N N . ASP A 1 101 ? -24.438 6.545 7.687 1.00 96.19 101 ASP A N 1
ATOM 835 C CA . ASP A 1 101 ? -24.709 7.989 7.697 1.00 96.19 101 ASP A CA 1
ATOM 836 C C . ASP A 1 101 ? -24.201 8.693 6.430 1.00 96.19 101 ASP A C 1
ATOM 838 O O . ASP A 1 101 ? -24.799 9.652 5.945 1.00 96.19 101 ASP A O 1
ATOM 842 N N . ILE A 1 102 ? -23.062 8.235 5.895 1.00 95.50 102 ILE A N 1
ATOM 843 C CA . ILE A 1 102 ? -22.380 8.845 4.749 1.00 95.50 102 ILE A CA 1
ATOM 844 C C . ILE A 1 102 ? -21.940 7.750 3.783 1.00 95.50 102 ILE A C 1
ATOM 846 O O . ILE A 1 102 ? -21.249 6.806 4.165 1.00 95.50 102 ILE A O 1
ATOM 850 N N . VAL A 1 103 ? -22.279 7.923 2.505 1.00 91.31 103 VAL A N 1
ATOM 851 C CA . VAL A 1 103 ? -21.800 7.073 1.411 1.00 91.31 103 VAL A CA 1
ATOM 852 C C . VAL A 1 103 ? -20.909 7.902 0.494 1.00 91.31 103 VAL A C 1
ATOM 854 O O . VAL A 1 103 ? -21.343 8.895 -0.087 1.00 91.31 103 VAL A O 1
ATOM 857 N N . LEU A 1 104 ? -19.655 7.478 0.350 1.00 90.69 104 LEU A N 1
ATOM 858 C CA . LEU A 1 104 ? -18.704 8.043 -0.604 1.00 90.69 104 LEU A CA 1
ATOM 859 C C . LEU A 1 104 ? -18.530 7.057 -1.758 1.00 90.69 104 LEU A C 1
ATOM 861 O O . LEU A 1 104 ? -18.209 5.892 -1.535 1.00 90.69 104 LEU A O 1
ATOM 865 N N . THR A 1 105 ? -18.734 7.517 -2.990 1.00 87.69 105 THR A N 1
ATOM 866 C CA . THR A 1 105 ? -18.614 6.683 -4.192 1.00 87.69 105 THR A CA 1
ATOM 867 C C . THR A 1 105 ? -17.909 7.435 -5.315 1.00 87.69 105 THR A C 1
ATOM 869 O O . THR A 1 105 ? -18.057 8.650 -5.453 1.00 87.69 105 THR A O 1
ATOM 872 N N . SER A 1 106 ? -17.137 6.711 -6.121 1.00 79.50 106 SER A N 1
ATOM 873 C CA . SER A 1 106 ? -16.568 7.185 -7.381 1.00 79.50 106 SER A CA 1
ATOM 874 C C . SER A 1 106 ? -17.140 6.337 -8.515 1.00 79.50 106 SER A C 1
ATOM 876 O O . SER A 1 106 ? -16.791 5.170 -8.689 1.00 79.50 106 SER A O 1
ATOM 878 N N . ASN A 1 107 ? -18.069 6.904 -9.285 1.00 70.06 107 ASN A N 1
ATOM 879 C CA . ASN A 1 107 ? -18.655 6.198 -10.418 1.00 70.06 107 ASN A CA 1
ATOM 880 C C . ASN A 1 107 ? -17.690 6.181 -11.614 1.00 70.06 107 ASN A C 1
ATOM 882 O O . ASN A 1 107 ? -16.932 7.122 -11.855 1.00 70.06 107 ASN A O 1
ATOM 886 N N . GLN A 1 108 ? -17.727 5.104 -12.399 1.00 65.75 108 GLN A N 1
ATOM 887 C CA . GLN A 1 108 ? -17.052 5.084 -13.691 1.00 65.75 108 GLN A CA 1
ATOM 888 C C . GLN A 1 108 ? -17.978 5.686 -14.746 1.00 65.75 108 GLN A C 1
ATOM 890 O O . GLN A 1 108 ? -19.056 5.160 -15.002 1.00 65.75 108 GLN A O 1
ATOM 895 N N . THR A 1 109 ? -17.552 6.774 -15.383 1.00 58.66 109 THR A N 1
ATOM 896 C CA . THR A 1 109 ? -18.113 7.191 -16.671 1.00 58.66 109 THR A CA 1
ATOM 897 C C . THR A 1 109 ? -17.311 6.525 -17.777 1.00 58.66 109 THR A C 1
ATOM 899 O O . THR A 1 109 ? -16.074 6.579 -17.795 1.00 58.66 109 THR A O 1
ATOM 902 N N . ASP A 1 110 ? -18.005 5.840 -18.682 1.00 56.56 110 ASP A N 1
ATOM 903 C CA . ASP A 1 110 ? -17.364 5.265 -19.851 1.00 56.56 110 ASP A CA 1
ATOM 904 C C . ASP A 1 110 ? -17.067 6.391 -20.843 1.00 56.56 110 ASP A C 1
ATOM 906 O O . ASP A 1 110 ? -17.967 7.099 -21.291 1.00 56.56 110 ASP A O 1
ATOM 910 N N . LYS A 1 111 ? -15.787 6.608 -21.154 1.00 49.91 111 LYS A N 1
ATOM 911 C CA . LYS A 1 111 ? -15.412 7.453 -22.287 1.00 49.91 111 LYS A CA 1
ATOM 912 C C . LYS A 1 111 ? -15.461 6.552 -23.510 1.00 49.91 111 LYS A C 1
ATOM 914 O O . LYS A 1 111 ? -14.434 6.014 -23.912 1.00 49.91 111 LYS A O 1
ATOM 919 N N . SER A 1 112 ? -16.653 6.360 -24.068 1.00 42.44 112 SER A N 1
ATOM 920 C CA . SER A 1 112 ? -16.789 5.889 -25.445 1.00 42.44 112 SER A CA 1
ATOM 921 C C . SER A 1 112 ? -15.963 6.827 -26.328 1.00 42.44 112 SER A C 1
ATOM 923 O O . SER A 1 112 ? -16.232 8.028 -26.383 1.00 42.44 112 SER A O 1
ATOM 925 N N . TYR A 1 113 ? -14.890 6.286 -26.902 1.00 46.03 113 TYR A N 1
ATOM 926 C CA . TYR A 1 113 ? -13.933 7.005 -27.734 1.00 46.03 113 TYR A CA 1
ATOM 927 C C . TYR A 1 113 ? -14.657 7.657 -28.921 1.00 46.03 113 TYR A C 1
ATOM 929 O O . TYR A 1 113 ? -15.371 6.974 -29.655 1.00 46.03 113 TYR A O 1
ATOM 937 N N . GLY A 1 114 ? -14.482 8.972 -29.066 1.00 36.09 114 GLY A N 1
ATOM 938 C CA . GLY A 1 114 ? -14.651 9.684 -30.333 1.00 36.09 114 GLY A CA 1
ATOM 939 C C . GLY A 1 114 ? -13.327 9.766 -31.077 1.00 36.09 114 GLY A C 1
ATOM 940 O O . GLY A 1 114 ? -12.276 9.593 -30.412 1.00 36.09 114 GLY A O 1
#

Radius of gyration: 19.11 Å; chains: 1; bounding box: 46×28×50 Å

Secondary structure (DSSP, 8-state):
-TTTT-SSHHHHHHHHHHHHHHHHHHSSBPSS-SS--BPPHHHHHH----HHHHHHHHHHHHHHHHHHHHHH--S----------TTT---TTTS-TT--S-----PPPP----

pLDDT: mean 90.01, std 11.74, range [36.09, 98.0]

Foldseek 3Di:
DVLVPDPDPVSSVLLVVLLVVLCVVLDQFDPPDPDTDGHDPVCVVVRDDPSVVSSVVSSVVSVVVVVVCVVPPPDDDDDDDDDDDCVVHDDCVVPNPPNDPDDDDDDDDDPPDD

Sequence (114 aa):
HYIDSIENNDIKEFFQVALSQTIRECSWTRKNEFKLYEMSPERIKIFKPDSFSVFEKTLGKKRNGLVDFMNKSKYEVSSKIYDFDTSVGIPKRLVPDESMDIVLTSNQTDKSYG